Protein AF-A0A5E4K9H1-F1 (afdb_monomer_lite)

Foldseek 3Di:
DDPPDPDDADFQAKEFEDEQVPQPDPDPAGQLRCCVPVQKGKAFALPPVNADAFRKYFYQYPPQAGFAIWTAHDQDDCVPHGIGHITGQPPGGGTQVRHCGPVLCCVLVVDVPDADPTMDTDHPSSVVSVVVSSVVVVVVVVVVVVVVVVD

Sequ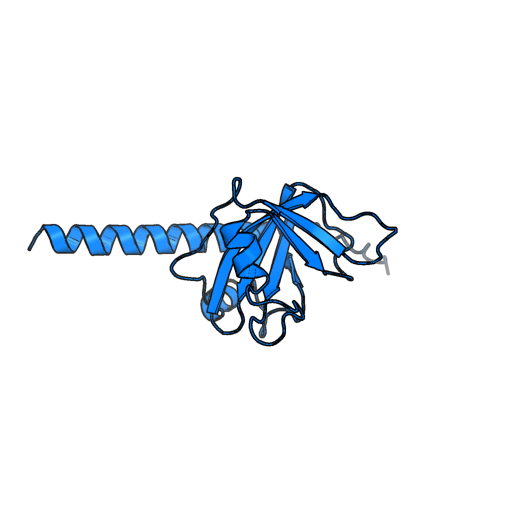ence (151 aa):
MRKIRKQKIVRYGILVSYDPYNDGYEGDHGWLKTLLDDGEAPFDTWDAKDAWEGMPVYIYEKNKGIVAGAQIVRSMSDKEEGIIGAIDKNKYPFEIRPPIRQKQLQNEGILTKNPPRTFQYLTEEDLKKIENLLEAETEEIEEEFSEKENQ

Radius of gyration: 17.32 Å; chains: 1; bounding box: 40×61×47 Å

Structure (mmCIF, N/CA/C/O backbone):
data_AF-A0A5E4K9H1-F1
#
_entry.id   AF-A0A5E4K9H1-F1
#
loop_
_atom_site.group_PDB
_atom_site.id
_atom_site.type_symbol
_atom_site.label_atom_id
_atom_site.label_alt_id
_atom_site.label_comp_id
_atom_site.label_asym_id
_atom_site.label_entity_id
_atom_site.label_seq_id
_atom_site.pdbx_PDB_ins_code
_atom_site.Cartn_x
_atom_site.Cartn_y
_atom_site.Cartn_z
_atom_site.occupancy
_atom_site.B_iso_or_equiv
_atom_site.auth_seq_id
_atom_site.auth_comp_id
_atom_site.auth_asym_id
_atom_site.auth_atom_id
_atom_site.pdbx_PDB_model_num
ATOM 1 N N . MET A 1 1 ? -7.426 -26.207 31.305 1.00 43.31 1 MET A N 1
ATOM 2 C CA . MET A 1 1 ? -7.460 -24.970 30.491 1.00 43.31 1 MET A CA 1
ATOM 3 C C . MET A 1 1 ? -7.608 -25.342 29.019 1.00 43.31 1 MET A C 1
ATOM 5 O O . MET A 1 1 ? -6.754 -26.057 28.507 1.00 43.31 1 MET A O 1
ATOM 9 N N . ARG A 1 2 ? -8.695 -24.934 28.346 1.00 41.00 2 ARG A N 1
ATOM 10 C CA . ARG A 1 2 ? -8.841 -25.115 26.889 1.00 41.00 2 ARG A CA 1
ATOM 11 C C . ARG A 1 2 ? -7.875 -24.156 26.188 1.00 41.00 2 ARG A C 1
ATOM 13 O O . ARG A 1 2 ? -7.931 -22.958 26.441 1.00 41.00 2 ARG A O 1
ATOM 20 N N . LYS A 1 3 ? -6.990 -24.674 25.329 1.00 48.03 3 LYS A N 1
ATOM 21 C CA . LYS A 1 3 ? -6.152 -23.846 24.449 1.00 48.03 3 LYS A CA 1
ATOM 22 C C . LYS A 1 3 ? -7.091 -23.067 23.528 1.00 48.03 3 LYS A C 1
ATOM 24 O O . LYS A 1 3 ? -7.792 -23.683 22.726 1.00 48.03 3 LYS A O 1
ATOM 29 N N . ILE A 1 4 ? -7.134 -21.745 23.671 1.00 52.31 4 ILE A N 1
ATOM 30 C CA . ILE A 1 4 ? -7.803 -20.865 22.711 1.00 52.31 4 ILE A CA 1
ATOM 31 C C . ILE A 1 4 ? -7.136 -21.150 21.362 1.00 52.31 4 ILE A C 1
ATOM 33 O O . ILE A 1 4 ? -5.932 -20.938 21.204 1.00 52.31 4 ILE A O 1
ATOM 37 N N . ARG A 1 5 ? -7.881 -21.741 20.419 1.00 54.78 5 ARG A N 1
ATOM 38 C CA . ARG A 1 5 ? -7.406 -21.904 19.041 1.00 54.78 5 ARG A CA 1
ATOM 39 C C . ARG A 1 5 ? -7.148 -20.493 18.522 1.00 54.78 5 ARG A C 1
ATOM 41 O O . ARG A 1 5 ? -8.078 -19.694 18.494 1.00 54.78 5 ARG A O 1
ATOM 48 N N . LYS A 1 6 ? -5.892 -20.182 18.179 1.00 54.34 6 LYS A N 1
ATOM 49 C CA . LYS A 1 6 ? -5.522 -18.916 17.535 1.00 54.34 6 LYS A CA 1
ATOM 50 C C . LYS A 1 6 ? -6.436 -18.744 16.319 1.00 54.34 6 LYS A C 1
ATOM 52 O O . LYS A 1 6 ? -6.367 -19.562 15.403 1.00 54.34 6 LYS A O 1
ATOM 57 N N . GLN A 1 7 ? -7.330 -17.756 16.347 1.00 54.53 7 GLN A N 1
ATOM 58 C CA . GLN A 1 7 ? -8.084 -17.376 15.156 1.00 54.53 7 GLN A CA 1
ATOM 59 C C . GLN A 1 7 ? -7.064 -16.974 14.089 1.00 54.53 7 GLN A C 1
ATOM 61 O O . GLN A 1 7 ? -6.142 -16.204 14.365 1.00 54.53 7 GLN A O 1
ATOM 66 N N . LYS A 1 8 ? -7.175 -17.572 12.900 1.00 59.06 8 LYS A N 1
ATOM 67 C CA . LYS A 1 8 ? -6.344 -17.208 11.753 1.00 59.06 8 LYS A CA 1
ATOM 68 C C . LYS A 1 8 ? -6.733 -15.778 11.381 1.00 59.06 8 LYS A C 1
ATOM 70 O O . LYS A 1 8 ? -7.884 -15.545 11.029 1.00 59.06 8 LYS A O 1
ATOM 75 N N . ILE A 1 9 ? -5.809 -14.832 11.539 1.00 63.12 9 ILE A N 1
ATOM 76 C CA . ILE A 1 9 ? -6.030 -13.442 11.133 1.00 63.12 9 ILE A CA 1
ATOM 77 C C . ILE A 1 9 ? -6.202 -13.462 9.614 1.00 63.12 9 ILE A C 1
ATOM 79 O O . ILE A 1 9 ? -5.298 -13.899 8.902 1.00 63.12 9 ILE A O 1
ATOM 83 N N . VAL A 1 10 ? -7.373 -13.056 9.134 1.00 73.56 10 VAL A N 1
ATOM 84 C CA . VAL A 1 10 ? -7.651 -12.926 7.701 1.00 73.56 10 VAL A CA 1
ATOM 85 C C . VAL A 1 10 ? -7.038 -11.609 7.226 1.00 73.56 10 VAL A C 1
ATOM 87 O O . VAL A 1 10 ? -7.188 -10.584 7.892 1.00 73.56 10 VAL A O 1
ATOM 90 N N . ARG A 1 11 ? -6.290 -11.650 6.121 1.00 83.00 11 ARG A N 1
ATOM 91 C CA . ARG A 1 11 ? -5.613 -10.488 5.532 1.00 83.00 11 ARG A CA 1
ATOM 92 C C . ARG A 1 11 ? -6.354 -10.090 4.264 1.00 83.00 11 ARG A C 1
ATOM 94 O O . ARG A 1 11 ? -6.592 -10.950 3.419 1.00 83.00 11 ARG A O 1
ATOM 101 N N . TYR A 1 12 ? -6.725 -8.820 4.161 1.00 88.19 12 TYR A N 1
ATOM 102 C CA . TYR A 1 12 ? -7.524 -8.308 3.048 1.00 88.19 12 TYR A CA 1
ATOM 103 C C . TYR A 1 12 ? -6.741 -7.357 2.148 1.00 88.19 12 TYR A C 1
ATOM 105 O O . TYR A 1 12 ? -7.124 -7.191 1.001 1.00 88.19 12 TYR A O 1
ATOM 113 N N . GLY A 1 13 ? -5.645 -6.774 2.631 1.00 89.06 13 GLY A N 1
ATOM 114 C CA . GLY A 1 13 ? -4.762 -5.933 1.828 1.00 89.06 13 GLY A CA 1
ATOM 115 C C . GLY A 1 13 ? -3.366 -5.839 2.425 1.00 89.06 13 GLY A C 1
ATOM 116 O O . GLY A 1 13 ? -3.084 -6.427 3.477 1.00 89.06 13 GLY A O 1
ATOM 117 N N . ILE A 1 14 ? -2.496 -5.081 1.769 1.00 88.62 14 ILE A N 1
ATOM 118 C CA . ILE A 1 14 ? -1.132 -4.806 2.225 1.00 88.62 14 ILE A CA 1
ATOM 119 C C . ILE A 1 14 ? -0.897 -3.299 2.216 1.00 88.62 14 ILE A C 1
ATOM 121 O O . ILE A 1 14 ? -1.237 -2.614 1.260 1.00 88.62 14 ILE A O 1
ATOM 125 N N . LEU A 1 15 ? -0.278 -2.788 3.275 1.00 89.88 15 LEU A N 1
ATOM 126 C CA . LEU A 1 15 ? 0.343 -1.471 3.286 1.00 89.88 15 LEU A CA 1
ATOM 127 C C . LEU A 1 15 ? 1.851 -1.662 3.154 1.00 89.88 15 LEU A C 1
ATOM 129 O O . LEU A 1 15 ? 2.498 -2.207 4.050 1.00 89.88 15 LEU A O 1
ATOM 133 N N . VAL A 1 16 ? 2.389 -1.221 2.029 1.00 86.69 16 VAL A N 1
ATOM 134 C CA . VAL A 1 16 ? 3.805 -1.266 1.682 1.00 86.69 16 VAL A CA 1
ATOM 135 C C . VAL A 1 16 ? 4.470 0.033 2.103 1.00 86.69 16 VAL A C 1
ATOM 137 O O . VAL A 1 16 ? 3.966 1.102 1.786 1.00 86.69 16 VAL A O 1
ATOM 140 N N . SER A 1 17 ? 5.618 -0.046 2.771 1.00 85.81 17 SER A N 1
ATOM 141 C CA . SER A 1 17 ? 6.461 1.119 3.026 1.00 85.81 17 SER A CA 1
ATOM 142 C C . SER A 1 17 ? 7.538 1.244 1.961 1.00 85.81 17 SER A C 1
ATOM 144 O O . SER A 1 17 ? 8.333 0.331 1.755 1.00 85.81 17 SER A O 1
ATOM 146 N N . TYR A 1 18 ? 7.604 2.419 1.355 1.00 80.25 18 TYR A N 1
ATOM 147 C CA . TYR A 1 18 ? 8.586 2.813 0.360 1.00 80.25 18 TYR A CA 1
ATOM 148 C C . TYR A 1 18 ? 9.428 3.982 0.894 1.00 80.25 18 TYR A C 1
ATOM 150 O O . TYR A 1 18 ? 8.901 4.967 1.425 1.00 80.25 18 TYR A O 1
ATOM 158 N N . ASP A 1 19 ? 10.752 3.864 0.778 1.00 80.25 19 ASP A N 1
ATOM 159 C CA . ASP A 1 19 ? 11.708 4.934 1.075 1.00 80.25 19 ASP A CA 1
ATOM 160 C C . ASP A 1 19 ? 12.451 5.301 -0.220 1.00 80.25 19 ASP A C 1
ATOM 162 O O . ASP A 1 19 ? 13.331 4.542 -0.629 1.00 80.25 19 ASP A O 1
ATOM 166 N N . PRO A 1 20 ? 12.148 6.449 -0.854 1.00 73.75 20 PRO A N 1
ATOM 167 C CA . PRO A 1 20 ? 12.747 6.831 -2.134 1.00 73.75 20 PRO A CA 1
ATOM 168 C C . PRO A 1 20 ? 14.266 7.036 -2.073 1.00 73.75 20 PRO A C 1
ATOM 170 O O . PRO A 1 20 ? 14.906 7.136 -3.112 1.00 73.75 20 PRO A O 1
ATOM 173 N N . TYR A 1 21 ? 14.856 7.124 -0.877 1.00 70.12 21 TYR A N 1
ATOM 174 C CA . TYR A 1 21 ? 16.298 7.310 -0.703 1.00 70.12 21 TYR A CA 1
ATOM 175 C C . TYR A 1 21 ? 17.065 6.000 -0.483 1.00 70.12 21 TYR A C 1
ATOM 177 O O . TYR A 1 21 ? 18.292 6.024 -0.450 1.00 70.12 21 TYR A O 1
ATOM 185 N N . ASN A 1 22 ? 16.367 4.878 -0.276 1.00 66.50 22 ASN A N 1
ATOM 186 C CA . ASN A 1 22 ? 16.964 3.589 0.092 1.00 66.50 22 ASN A CA 1
ATOM 187 C C . ASN A 1 22 ? 16.308 2.403 -0.643 1.00 66.50 22 ASN A C 1
ATOM 189 O O . ASN A 1 22 ? 16.368 1.282 -0.141 1.00 66.50 22 ASN A O 1
ATOM 193 N N . ASP A 1 23 ? 15.648 2.628 -1.782 1.00 59.66 23 ASP A N 1
ATOM 194 C CA . ASP A 1 23 ? 14.813 1.609 -2.439 1.00 59.66 23 ASP A CA 1
ATOM 195 C C . ASP A 1 23 ? 15.602 0.491 -3.144 1.00 59.66 23 ASP A C 1
ATOM 197 O O . ASP A 1 23 ? 15.011 -0.500 -3.563 1.00 59.66 23 ASP A O 1
ATOM 201 N N . GLY A 1 24 ? 16.930 0.613 -3.235 1.00 51.97 24 GLY A N 1
ATOM 202 C CA . GLY A 1 24 ? 17.797 -0.415 -3.811 1.00 51.97 24 GLY A CA 1
ATOM 203 C C . GLY A 1 24 ? 17.619 -0.616 -5.320 1.00 51.97 24 GLY A C 1
ATOM 204 O O . GLY A 1 24 ? 18.230 -1.532 -5.866 1.00 51.97 24 GLY A O 1
ATOM 205 N N . TYR A 1 25 ? 16.828 0.223 -5.999 1.00 52.47 25 TYR A N 1
ATOM 206 C CA . TYR A 1 25 ? 16.714 0.209 -7.452 1.00 52.47 25 TYR A CA 1
ATOM 207 C C . TYR A 1 25 ? 17.869 1.013 -8.056 1.00 52.47 25 TYR A C 1
ATOM 209 O O . TYR A 1 25 ? 17.910 2.240 -7.994 1.00 52.47 25 TYR A O 1
ATOM 217 N N . GLU A 1 26 ? 18.842 0.317 -8.645 1.00 40.09 26 GLU A N 1
ATOM 218 C CA . GLU A 1 26 ? 19.891 0.954 -9.444 1.00 40.09 26 GLU A CA 1
ATOM 219 C C . GLU A 1 26 ? 19.294 1.464 -10.770 1.00 40.09 26 GLU A C 1
ATOM 221 O O . GLU A 1 26 ? 19.100 0.704 -11.717 1.00 40.09 26 GLU A O 1
ATOM 226 N N . GLY A 1 27 ? 18.978 2.761 -10.841 1.00 49.03 27 GLY A N 1
ATOM 227 C CA . GLY A 1 27 ? 18.510 3.430 -12.059 1.00 49.03 27 GLY A CA 1
ATOM 228 C C . GLY A 1 27 ? 17.923 4.822 -11.799 1.00 49.03 27 GLY A C 1
ATOM 229 O O . GLY A 1 27 ? 17.523 5.140 -10.685 1.00 49.03 27 GLY A O 1
ATOM 230 N N . ASP A 1 28 ? 17.838 5.661 -12.837 1.00 45.75 28 ASP A N 1
ATOM 231 C CA . ASP A 1 28 ? 17.370 7.062 -12.755 1.00 45.75 28 ASP A CA 1
ATOM 232 C C . ASP A 1 28 ? 15.868 7.219 -12.410 1.00 45.75 28 ASP A C 1
ATOM 234 O O . ASP A 1 28 ? 15.338 8.337 -12.339 1.00 45.75 28 ASP A O 1
ATOM 238 N N . HIS A 1 29 ? 15.138 6.115 -12.233 1.00 53.19 29 HIS A N 1
ATOM 239 C CA . HIS A 1 29 ? 13.694 6.079 -12.013 1.00 53.19 29 HIS A CA 1
ATOM 240 C C . HIS A 1 29 ? 13.393 5.137 -10.836 1.00 53.19 29 HIS A C 1
ATOM 242 O O . HIS A 1 29 ? 13.420 3.922 -10.993 1.00 53.19 29 HIS A O 1
ATOM 248 N N . GLY A 1 30 ? 13.164 5.700 -9.642 1.00 71.19 30 GLY A N 1
ATOM 249 C CA . GLY A 1 30 ? 12.845 4.922 -8.435 1.00 71.19 30 GLY A CA 1
ATOM 250 C C . GLY A 1 30 ? 11.572 4.081 -8.585 1.00 71.19 30 GLY A C 1
ATOM 251 O O . GLY A 1 30 ? 10.720 4.375 -9.427 1.00 71.19 30 GLY A O 1
ATOM 252 N N . TRP A 1 31 ? 11.415 3.055 -7.747 1.00 77.50 31 TRP A N 1
ATOM 253 C CA . TRP A 1 31 ? 10.371 2.025 -7.885 1.00 77.50 31 TRP A CA 1
ATOM 254 C C . TRP A 1 31 ? 8.945 2.575 -8.041 1.00 77.50 31 TRP A C 1
ATOM 256 O O . TRP A 1 31 ? 8.205 2.166 -8.939 1.00 77.50 31 TRP A O 1
ATOM 266 N N . LEU A 1 32 ? 8.566 3.540 -7.193 1.00 79.62 32 LEU A N 1
ATOM 267 C CA . LEU A 1 32 ? 7.242 4.163 -7.249 1.00 79.62 32 LEU A CA 1
ATOM 268 C C . LEU A 1 32 ? 7.021 4.866 -8.591 1.00 79.62 32 LEU A C 1
ATOM 270 O O . LEU A 1 32 ? 5.921 4.819 -9.120 1.00 79.62 32 LEU A O 1
ATOM 274 N N . LYS A 1 33 ? 8.052 5.489 -9.168 1.00 78.00 33 LYS A N 1
ATOM 275 C CA . LYS A 1 33 ? 7.934 6.155 -10.465 1.00 78.00 33 LYS A CA 1
ATOM 276 C C . LYS A 1 33 ? 7.698 5.144 -11.586 1.00 78.00 33 LYS A C 1
ATOM 278 O O . LYS A 1 33 ? 6.824 5.372 -12.406 1.00 78.00 33 LYS A O 1
ATOM 283 N N . THR A 1 34 ? 8.409 4.019 -11.586 1.00 78.19 34 THR A N 1
ATOM 284 C CA . THR A 1 34 ? 8.180 2.925 -12.545 1.00 78.19 34 THR A CA 1
ATOM 285 C C . THR A 1 34 ? 6.756 2.391 -12.444 1.00 78.19 34 THR A C 1
ATOM 287 O O . THR A 1 34 ? 6.076 2.242 -13.454 1.00 78.19 34 THR A O 1
ATOM 290 N N . LEU A 1 35 ? 6.255 2.191 -11.221 1.00 79.88 35 LEU A N 1
ATOM 291 C CA . LEU A 1 35 ? 4.854 1.838 -11.016 1.00 79.88 35 LEU A CA 1
ATOM 292 C C . LEU A 1 35 ? 3.922 2.924 -11.571 1.00 79.88 35 LEU A C 1
ATOM 294 O O . LEU A 1 35 ? 2.952 2.594 -12.251 1.00 79.88 35 LEU A O 1
ATOM 298 N N . LEU A 1 36 ? 4.243 4.199 -11.305 1.00 78.25 36 LEU A N 1
ATOM 299 C CA . LEU A 1 36 ? 3.485 5.365 -11.752 1.00 78.25 36 LEU A CA 1
ATOM 300 C C . LEU A 1 36 ? 3.405 5.479 -13.292 1.00 78.25 36 LEU A C 1
ATOM 302 O O . LEU A 1 36 ? 2.334 5.698 -13.869 1.00 78.25 36 LEU A O 1
ATOM 306 N N . ASP A 1 37 ? 4.525 5.257 -13.969 1.00 78.62 37 ASP A N 1
ATOM 307 C CA . ASP A 1 37 ? 4.688 5.440 -15.410 1.00 78.62 37 ASP A CA 1
ATOM 308 C C . ASP A 1 37 ? 4.229 4.198 -16.188 1.00 78.62 37 ASP A C 1
ATOM 310 O O . ASP A 1 37 ? 3.289 4.279 -16.989 1.00 78.62 37 ASP A O 1
ATOM 314 N N . ASP A 1 38 ? 4.797 3.031 -15.885 1.00 75.38 38 ASP A N 1
ATOM 315 C CA . ASP A 1 38 ? 4.606 1.797 -16.660 1.00 75.38 38 ASP A CA 1
ATOM 316 C C . ASP A 1 38 ? 3.356 1.024 -16.237 1.00 75.38 38 ASP A C 1
ATOM 318 O O . ASP A 1 38 ? 2.830 0.202 -16.987 1.00 75.38 38 ASP A O 1
ATOM 322 N N . GLY A 1 39 ? 2.843 1.308 -15.039 1.00 73.06 39 GLY A N 1
ATOM 323 C CA . GLY A 1 39 ? 1.661 0.656 -14.500 1.00 73.06 39 GLY A CA 1
ATOM 324 C C . GLY A 1 39 ? 1.896 -0.741 -13.962 1.00 73.06 39 GLY A C 1
ATOM 325 O O . GLY A 1 39 ? 0.963 -1.267 -13.382 1.00 73.06 39 GLY A O 1
ATOM 326 N N . GLU A 1 40 ? 3.100 -1.299 -14.099 1.00 75.62 40 GLU A N 1
ATOM 327 C CA . GLU A 1 40 ? 3.534 -2.536 -13.460 1.00 75.62 40 GLU A CA 1
ATOM 328 C C . GLU A 1 40 ? 4.966 -2.406 -12.940 1.00 75.62 40 GLU A C 1
ATOM 330 O O . GLU A 1 40 ? 5.885 -2.125 -13.704 1.00 75.62 40 GLU A O 1
ATOM 335 N N . ALA A 1 41 ? 5.177 -2.670 -11.649 1.00 77.69 41 ALA A N 1
ATOM 336 C CA . ALA A 1 41 ? 6.513 -2.742 -11.059 1.00 77.69 41 ALA A CA 1
ATOM 337 C C . ALA A 1 41 ? 6.646 -3.965 -10.135 1.00 77.69 41 ALA A C 1
ATOM 339 O O . ALA A 1 41 ? 5.704 -4.245 -9.388 1.00 77.69 41 ALA A O 1
ATOM 340 N N . PRO A 1 42 ? 7.784 -4.689 -10.165 1.00 75.00 42 PRO A N 1
ATOM 341 C CA . PRO A 1 42 ? 8.036 -5.797 -9.248 1.00 75.00 42 PRO A CA 1
ATOM 342 C C . PRO A 1 42 ? 8.263 -5.282 -7.822 1.00 75.00 42 PRO A C 1
ATOM 344 O O . PRO A 1 42 ? 8.918 -4.257 -7.647 1.00 75.00 42 PRO A O 1
ATOM 347 N N . PHE A 1 43 ? 7.766 -5.967 -6.790 1.00 73.12 43 PHE A N 1
ATOM 348 C CA . PHE A 1 43 ? 8.002 -5.559 -5.401 1.00 73.12 43 PHE A CA 1
ATOM 349 C C . PHE A 1 43 ? 8.500 -6.706 -4.515 1.00 73.12 43 PHE A C 1
ATOM 351 O O . PHE A 1 43 ? 7.947 -7.801 -4.503 1.00 73.12 43 PHE A O 1
ATOM 358 N N . ASP A 1 44 ? 9.568 -6.469 -3.753 1.00 70.00 44 ASP A N 1
ATOM 359 C CA . ASP A 1 44 ? 10.087 -7.464 -2.813 1.00 70.00 44 ASP A CA 1
ATOM 360 C C . ASP A 1 44 ? 9.420 -7.306 -1.442 1.00 70.00 44 ASP A C 1
ATOM 362 O O . ASP A 1 44 ? 9.522 -6.274 -0.775 1.00 70.00 44 ASP A O 1
ATOM 366 N N . THR A 1 45 ? 8.753 -8.368 -1.002 1.00 62.06 45 THR A N 1
ATOM 367 C CA . THR A 1 45 ? 8.211 -8.485 0.350 1.00 62.06 45 THR A CA 1
ATOM 368 C C . THR A 1 45 ? 8.431 -9.896 0.835 1.00 62.06 45 THR A C 1
ATOM 370 O O . THR A 1 45 ? 7.473 -10.646 1.036 1.00 62.06 45 THR A O 1
ATOM 373 N N . TRP A 1 46 ? 9.696 -10.240 1.046 1.00 60.97 46 TRP A N 1
ATOM 374 C CA . TRP A 1 46 ? 10.131 -11.564 1.484 1.00 60.97 46 TRP A CA 1
ATOM 375 C C . TRP A 1 46 ? 9.235 -12.247 2.538 1.00 60.97 46 TRP A C 1
ATOM 377 O O . TRP A 1 46 ? 9.031 -13.463 2.519 1.00 60.97 46 TRP A O 1
ATOM 387 N N . ASP A 1 47 ? 8.631 -11.468 3.439 1.00 66.75 47 ASP A N 1
ATOM 388 C CA . ASP A 1 47 ? 7.805 -11.977 4.535 1.00 66.75 47 ASP A CA 1
ATOM 389 C C . ASP A 1 47 ? 6.284 -12.060 4.251 1.00 66.75 47 ASP A C 1
ATOM 391 O O . ASP A 1 47 ? 5.525 -12.546 5.099 1.00 66.75 47 ASP A O 1
ATOM 395 N N . ALA A 1 48 ? 5.791 -11.622 3.087 1.00 72.44 48 ALA A N 1
ATOM 396 C CA . ALA A 1 48 ? 4.360 -11.478 2.781 1.00 72.44 48 ALA A CA 1
ATOM 397 C C . ALA A 1 48 ? 3.708 -12.747 2.178 1.00 72.44 48 ALA A C 1
ATOM 399 O O . ALA A 1 48 ? 3.051 -12.727 1.142 1.00 72.44 48 ALA A O 1
ATOM 400 N N . LYS A 1 49 ? 3.837 -13.877 2.880 1.00 72.62 49 LYS A N 1
ATOM 401 C CA . LYS A 1 49 ? 3.410 -15.221 2.423 1.00 72.62 49 LYS A CA 1
ATOM 402 C C . LYS A 1 49 ? 1.906 -15.439 2.178 1.00 72.62 49 LYS A C 1
ATOM 404 O O . LYS A 1 49 ? 1.538 -16.459 1.611 1.00 72.62 49 LYS A O 1
ATOM 409 N N . ASP A 1 50 ? 1.044 -14.543 2.650 1.00 77.06 50 ASP A N 1
ATOM 410 C CA . ASP A 1 50 ? -0.421 -14.642 2.544 1.00 77.06 50 ASP A CA 1
ATOM 411 C C . ASP A 1 50 ? -0.986 -13.747 1.423 1.00 77.06 50 ASP A C 1
ATOM 413 O O . ASP A 1 50 ? -2.202 -13.572 1.319 1.00 77.06 50 ASP A O 1
ATOM 417 N N . ALA A 1 51 ? -0.122 -13.145 0.606 1.00 79.06 51 ALA A N 1
ATOM 418 C CA . ALA A 1 51 ? -0.530 -12.304 -0.505 1.00 79.06 51 ALA A CA 1
ATOM 419 C C . ALA A 1 51 ? -1.029 -13.107 -1.713 1.00 79.06 51 ALA A C 1
ATOM 421 O O . ALA A 1 51 ? -0.552 -14.208 -1.982 1.00 79.06 51 ALA A O 1
ATOM 422 N N . TRP A 1 52 ? -1.985 -12.547 -2.455 1.00 80.50 52 TRP A N 1
ATOM 423 C CA . TRP A 1 52 ? -2.634 -13.214 -3.586 1.00 80.50 52 TRP A CA 1
ATOM 424 C C . TRP A 1 52 ? -3.009 -12.212 -4.688 1.00 80.50 52 TRP A C 1
ATOM 426 O O . TRP A 1 52 ? -3.103 -11.010 -4.447 1.00 80.50 52 TRP A O 1
ATOM 436 N N . GLU A 1 53 ? -3.196 -12.708 -5.912 1.00 82.88 53 GLU A N 1
ATOM 437 C CA . GLU A 1 53 ? -3.540 -11.896 -7.088 1.00 82.88 53 GLU A CA 1
ATOM 438 C C . GLU A 1 53 ? -4.906 -11.212 -6.943 1.00 82.88 53 GLU A C 1
ATOM 440 O O . GLU A 1 53 ? -5.931 -11.873 -6.830 1.00 82.88 53 GLU A O 1
ATOM 445 N N . GLY A 1 54 ? -4.932 -9.885 -7.007 1.00 80.44 54 GLY A N 1
ATOM 446 C CA . GLY A 1 54 ? -6.107 -9.049 -6.775 1.00 80.44 54 GLY A CA 1
ATOM 447 C C . GLY A 1 54 ? -6.165 -8.466 -5.365 1.00 80.44 54 GLY A C 1
ATOM 448 O O . GLY A 1 54 ? -7.055 -7.670 -5.083 1.00 80.44 54 GLY A O 1
ATOM 449 N N . MET A 1 55 ? -5.220 -8.812 -4.483 1.00 86.31 55 MET A N 1
ATOM 450 C CA . MET A 1 55 ? -5.130 -8.188 -3.167 1.00 86.31 55 MET A CA 1
ATOM 451 C C . MET A 1 55 ? -4.784 -6.688 -3.309 1.00 86.31 55 MET A C 1
ATOM 453 O O . MET A 1 55 ? -3.780 -6.367 -3.957 1.00 86.31 55 MET A O 1
ATOM 457 N N . PRO A 1 56 ? -5.560 -5.783 -2.679 1.00 88.25 56 PRO A N 1
ATOM 458 C CA . PRO A 1 56 ? -5.257 -4.359 -2.605 1.00 88.25 56 PRO A CA 1
ATOM 459 C C . PRO A 1 56 ? -3.916 -4.071 -1.929 1.00 88.25 56 PRO A C 1
ATOM 461 O O . PRO A 1 56 ? -3.576 -4.654 -0.893 1.00 88.25 56 PRO A O 1
ATOM 464 N N . VAL A 1 57 ? -3.186 -3.116 -2.494 1.00 87.62 57 VAL A N 1
ATOM 465 C CA . VAL A 1 57 ? -1.899 -2.630 -2.004 1.00 87.62 57 VAL A CA 1
ATOM 466 C C . VAL A 1 57 ? -1.958 -1.114 -1.862 1.00 87.62 57 VAL A C 1
ATOM 468 O O . VAL A 1 57 ? -2.250 -0.406 -2.817 1.00 87.62 57 VAL A O 1
ATOM 471 N N . TYR A 1 58 ? -1.631 -0.611 -0.680 1.00 89.50 58 TYR A N 1
ATOM 472 C CA . TYR A 1 58 ? -1.464 0.814 -0.418 1.00 89.50 58 TYR A CA 1
ATOM 473 C C . TYR A 1 58 ? 0.011 1.123 -0.223 1.00 89.50 58 TYR A C 1
ATOM 475 O O . TYR A 1 58 ? 0.703 0.414 0.508 1.00 89.50 58 TYR A O 1
ATOM 483 N N . ILE A 1 59 ? 0.497 2.185 -0.856 1.00 88.94 59 ILE A N 1
ATOM 484 C CA . ILE A 1 59 ? 1.914 2.544 -0.837 1.00 88.94 59 ILE A CA 1
ATOM 485 C C . ILE A 1 59 ? 2.109 3.742 0.074 1.00 88.94 59 ILE A C 1
ATOM 487 O O . ILE A 1 59 ? 1.682 4.856 -0.225 1.00 88.94 59 ILE A O 1
ATOM 491 N N . TYR A 1 60 ? 2.776 3.493 1.191 1.00 90.00 60 TYR A N 1
ATOM 492 C CA . TYR A 1 60 ? 3.220 4.483 2.148 1.00 90.00 60 TYR A CA 1
ATOM 493 C C . TYR A 1 60 ? 4.609 4.996 1.765 1.00 90.00 60 TYR A C 1
ATOM 495 O O . TYR A 1 60 ? 5.595 4.274 1.895 1.00 90.00 60 TYR A O 1
ATOM 503 N N . GLU A 1 61 ? 4.720 6.255 1.350 1.00 88.25 61 GLU A N 1
ATOM 504 C CA . GLU A 1 61 ? 6.016 6.913 1.185 1.00 88.25 61 GLU A CA 1
ATOM 505 C C . GLU A 1 61 ? 6.473 7.515 2.521 1.00 88.25 61 GLU A C 1
ATOM 507 O O . GLU A 1 61 ? 5.750 8.269 3.189 1.00 88.25 61 GLU A O 1
ATOM 512 N N . LYS A 1 62 ? 7.709 7.199 2.915 1.00 84.38 62 LYS A N 1
ATOM 513 C CA . LYS A 1 62 ? 8.322 7.702 4.146 1.00 84.38 62 LYS A CA 1
ATOM 514 C C . LYS A 1 62 ? 8.268 9.234 4.214 1.00 84.38 62 LYS A C 1
ATOM 516 O O . LYS A 1 62 ? 8.662 9.928 3.287 1.00 84.38 62 LYS A O 1
ATOM 521 N N . ASN A 1 63 ? 7.815 9.758 5.355 1.00 83.31 63 ASN A N 1
ATOM 522 C CA . ASN A 1 63 ? 7.577 11.186 5.629 1.00 83.31 63 ASN A CA 1
ATOM 523 C C . ASN A 1 63 ? 6.414 11.847 4.865 1.00 83.31 63 ASN A C 1
ATOM 525 O O . ASN A 1 63 ? 6.150 13.021 5.122 1.00 83.31 63 ASN A O 1
ATOM 529 N N . LYS A 1 64 ? 5.693 11.132 3.990 1.00 87.31 64 LYS A N 1
ATOM 530 C CA . LYS A 1 64 ? 4.485 11.659 3.336 1.00 87.31 64 LYS A CA 1
ATOM 531 C C . LYS A 1 64 ? 3.212 11.011 3.866 1.00 87.31 64 LYS A C 1
ATOM 533 O O . LYS A 1 64 ? 2.340 11.720 4.361 1.00 87.31 64 LYS A O 1
ATOM 538 N N . GLY A 1 65 ? 3.118 9.684 3.820 1.00 90.62 65 GLY A N 1
ATOM 539 C CA . GLY A 1 65 ? 1.855 8.979 4.045 1.00 90.62 65 GLY A CA 1
ATOM 540 C C . GLY A 1 65 ? 1.523 8.017 2.910 1.00 90.62 65 GLY A C 1
ATOM 541 O O . GLY A 1 65 ? 2.408 7.672 2.130 1.00 90.62 65 GLY A O 1
ATOM 542 N N . ILE A 1 66 ? 0.262 7.596 2.801 1.00 90.62 66 ILE A N 1
ATOM 543 C CA . ILE A 1 66 ? -0.200 6.808 1.651 1.00 90.62 66 ILE A CA 1
ATOM 544 C C . ILE A 1 66 ? -0.320 7.728 0.438 1.00 90.62 66 ILE A C 1
ATOM 546 O O . ILE A 1 66 ? -1.070 8.699 0.478 1.00 90.62 66 ILE A O 1
ATOM 550 N N . VAL A 1 67 ? 0.426 7.417 -0.619 1.00 88.94 67 VAL A N 1
ATOM 551 C CA . VAL A 1 67 ? 0.529 8.227 -1.846 1.00 88.94 67 VAL A CA 1
ATOM 552 C C . VAL A 1 67 ? -0.072 7.546 -3.070 1.00 88.94 67 VAL A C 1
ATOM 554 O O . VAL A 1 67 ? -0.310 8.209 -4.073 1.00 88.94 67 VAL A O 1
ATOM 557 N N . ALA A 1 68 ? -0.313 6.238 -3.009 1.00 87.44 68 ALA A N 1
ATOM 558 C CA . ALA A 1 68 ? -0.857 5.473 -4.122 1.00 87.44 68 ALA A CA 1
ATOM 559 C C . ALA A 1 68 ? -1.621 4.242 -3.626 1.00 87.44 68 ALA A C 1
ATOM 561 O O . ALA A 1 68 ? -1.256 3.637 -2.610 1.00 87.44 68 ALA A O 1
ATOM 562 N N . GLY A 1 69 ? -2.672 3.884 -4.359 1.00 87.25 69 GLY A N 1
ATOM 563 C CA . GLY A 1 69 ? -3.381 2.617 -4.251 1.00 87.25 69 GLY A CA 1
ATOM 564 C C . GLY A 1 69 ? -3.132 1.777 -5.500 1.00 87.25 69 GLY A C 1
ATOM 565 O O . GLY A 1 69 ? -2.983 2.300 -6.603 1.00 87.25 69 GLY A O 1
ATOM 566 N N . ALA A 1 70 ? -3.052 0.465 -5.325 1.00 86.19 70 ALA A N 1
ATOM 567 C CA . ALA A 1 70 ? -2.788 -0.471 -6.402 1.00 86.19 70 ALA A CA 1
ATOM 568 C C . ALA A 1 70 ? -3.229 -1.895 -6.022 1.00 86.19 70 ALA A C 1
ATOM 570 O O . ALA A 1 70 ? -3.875 -2.103 -4.995 1.00 86.19 70 ALA A O 1
ATOM 571 N N . GLN A 1 71 ? -2.888 -2.894 -6.836 1.00 85.75 71 GLN A N 1
ATOM 572 C CA . GLN A 1 71 ? -3.214 -4.296 -6.556 1.00 85.75 71 GLN A CA 1
ATOM 573 C C . GLN A 1 71 ? -2.182 -5.267 -7.128 1.00 85.75 71 GLN A C 1
ATOM 575 O O . GLN A 1 71 ? -1.588 -5.005 -8.171 1.00 85.75 71 GLN A O 1
ATOM 580 N N . ILE A 1 72 ? -2.018 -6.425 -6.489 1.00 81.69 72 ILE A N 1
ATOM 581 C CA . ILE A 1 72 ? -1.160 -7.507 -6.998 1.00 81.69 72 ILE A CA 1
ATOM 582 C C . ILE A 1 72 ? -1.777 -8.080 -8.281 1.00 81.69 72 ILE A C 1
ATOM 584 O O . ILE A 1 72 ? -2.925 -8.510 -8.251 1.00 81.69 72 ILE A O 1
ATOM 588 N N . VAL A 1 73 ? -1.036 -8.154 -9.390 1.00 75.69 73 VAL A N 1
ATOM 589 C CA . VAL A 1 73 ? -1.515 -8.791 -10.643 1.00 75.69 73 VAL A CA 1
ATOM 590 C C . VAL A 1 73 ? -0.858 -10.115 -10.986 1.00 75.69 73 VAL A C 1
ATOM 592 O O . VAL A 1 73 ? -1.339 -10.844 -11.843 1.00 75.69 73 VAL A O 1
ATOM 595 N N . ARG A 1 74 ? 0.227 -10.461 -10.307 1.00 73.56 74 ARG A N 1
ATOM 596 C CA . ARG A 1 74 ? 0.829 -11.795 -10.363 1.00 73.56 74 ARG A CA 1
ATOM 597 C C . ARG A 1 74 ? 1.667 -11.976 -9.122 1.00 73.56 74 ARG A C 1
ATOM 599 O O . ARG A 1 74 ? 2.448 -11.090 -8.833 1.00 73.56 74 ARG A O 1
ATOM 606 N N . SER A 1 75 ? 1.561 -13.083 -8.400 1.00 64.06 75 SER A N 1
ATOM 607 C CA . SER A 1 75 ? 2.590 -13.444 -7.415 1.00 64.06 75 SER A CA 1
ATOM 608 C C . SER A 1 75 ? 3.821 -13.963 -8.169 1.00 64.06 75 SER A C 1
ATOM 610 O O . SER A 1 75 ? 3.667 -14.828 -9.034 1.00 64.06 75 SER A O 1
ATOM 612 N N . MET A 1 76 ? 5.028 -13.460 -7.885 1.00 60.25 76 MET A N 1
ATOM 613 C CA . MET A 1 76 ? 6.241 -14.068 -8.457 1.00 60.25 76 MET A CA 1
ATOM 614 C C . MET A 1 76 ? 6.437 -15.454 -7.820 1.00 60.25 76 MET A C 1
ATOM 616 O O . MET A 1 76 ? 6.062 -15.672 -6.671 1.00 60.25 76 M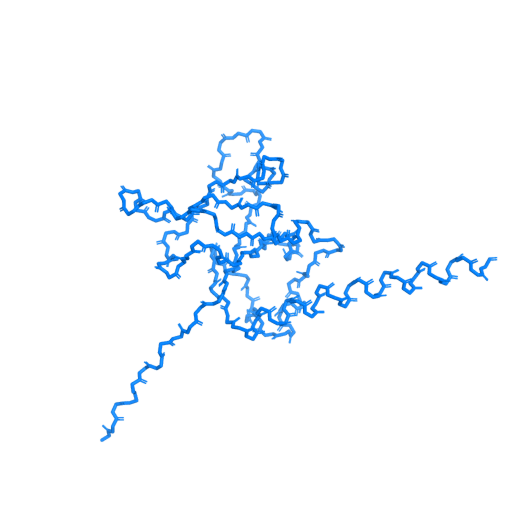ET A O 1
ATOM 620 N N . SER A 1 77 ? 6.893 -16.432 -8.606 1.00 54.22 77 SER A N 1
ATOM 621 C CA . SER A 1 77 ? 6.854 -17.846 -8.203 1.00 54.22 77 SER A CA 1
ATOM 622 C C . SER A 1 77 ? 7.804 -18.164 -7.044 1.00 54.22 77 SER A C 1
ATOM 624 O O . SER A 1 77 ? 8.890 -17.597 -6.980 1.00 54.22 77 SER A O 1
ATOM 626 N N . ASP A 1 78 ? 7.470 -19.188 -6.250 1.00 50.34 78 ASP A N 1
ATOM 627 C CA . ASP A 1 78 ? 8.249 -19.726 -5.114 1.00 50.34 78 ASP A CA 1
ATOM 628 C C . ASP A 1 78 ? 9.735 -20.053 -5.399 1.00 50.34 78 ASP A C 1
ATOM 630 O O . ASP A 1 78 ? 10.489 -20.354 -4.476 1.00 50.34 78 ASP A O 1
ATOM 634 N N . LYS A 1 79 ? 10.168 -20.058 -6.669 1.00 48.44 79 LYS A N 1
ATOM 635 C CA . LYS A 1 79 ? 11.563 -20.308 -7.075 1.00 48.44 79 LYS A CA 1
ATOM 636 C C . LYS A 1 79 ? 12.465 -19.076 -6.968 1.00 48.44 79 LYS A C 1
ATOM 638 O O . LYS A 1 79 ? 13.682 -19.225 -7.004 1.00 48.44 79 LYS A O 1
ATOM 643 N N . GLU A 1 80 ? 11.873 -17.898 -6.829 1.00 49.38 80 GLU A N 1
ATOM 644 C CA . GLU A 1 80 ? 12.539 -16.644 -6.496 1.00 49.38 80 GLU A CA 1
ATOM 645 C C . GLU A 1 80 ? 12.016 -16.270 -5.113 1.00 49.38 80 GLU A C 1
ATOM 647 O O . GLU A 1 80 ? 11.021 -15.560 -4.981 1.00 49.38 80 GLU A O 1
ATOM 652 N N . GLU A 1 81 ? 12.587 -16.907 -4.086 1.00 40.38 81 GLU A N 1
ATOM 653 C CA . GLU A 1 81 ? 12.133 -16.770 -2.703 1.00 40.38 81 GLU A CA 1
ATOM 654 C C . GLU A 1 81 ? 11.887 -15.280 -2.382 1.00 40.38 81 GLU A C 1
ATOM 656 O O . GLU A 1 81 ? 12.768 -14.445 -2.550 1.00 40.38 81 GLU A O 1
ATOM 661 N N . GLY A 1 82 ? 10.657 -14.937 -1.990 1.00 47.09 82 GLY A N 1
ATOM 662 C CA . GLY A 1 82 ? 10.337 -13.670 -1.332 1.00 47.09 82 GLY A CA 1
ATOM 663 C C . GLY A 1 82 ? 9.728 -12.516 -2.143 1.00 47.09 82 GLY A C 1
ATOM 664 O O . GLY A 1 82 ? 9.305 -11.534 -1.540 1.00 47.09 82 GLY A O 1
ATOM 665 N N . ILE A 1 83 ? 9.582 -12.597 -3.462 1.00 53.25 83 ILE A N 1
ATOM 666 C CA . ILE A 1 83 ? 9.125 -11.430 -4.240 1.00 53.25 83 ILE A CA 1
ATOM 667 C C . ILE A 1 83 ? 7.595 -11.455 -4.436 1.00 53.25 83 ILE A C 1
ATOM 669 O O . ILE A 1 83 ? 7.049 -12.415 -4.981 1.00 53.25 83 ILE A O 1
ATOM 673 N N . ILE A 1 84 ? 6.871 -10.391 -4.058 1.00 57.91 84 ILE A N 1
ATOM 674 C CA . ILE A 1 84 ? 5.496 -10.178 -4.535 1.00 57.91 84 ILE A CA 1
ATOM 675 C C . ILE A 1 84 ? 5.546 -9.292 -5.772 1.00 57.91 84 ILE A C 1
ATOM 677 O O . ILE A 1 84 ? 5.469 -8.077 -5.685 1.00 57.91 84 ILE A O 1
ATOM 681 N N . GLY A 1 85 ? 5.547 -9.948 -6.926 1.00 57.44 85 GLY A N 1
ATOM 682 C CA . GLY A 1 85 ? 4.618 -9.615 -7.997 1.00 57.44 85 GLY A CA 1
ATOM 683 C C . GLY A 1 85 ? 4.708 -8.272 -8.713 1.00 57.44 85 GLY A C 1
ATOM 684 O O . GLY A 1 85 ? 5.265 -7.301 -8.228 1.00 57.44 85 GLY A O 1
ATOM 685 N N . ALA A 1 86 ? 4.106 -8.209 -9.898 1.00 60.72 86 ALA A N 1
ATOM 686 C CA . ALA A 1 86 ? 3.811 -6.923 -10.516 1.00 60.72 86 ALA A CA 1
ATOM 687 C C . ALA A 1 86 ? 2.536 -6.341 -9.895 1.00 60.72 86 ALA A C 1
ATOM 689 O O . ALA A 1 86 ? 1.634 -7.090 -9.500 1.00 60.72 86 ALA A O 1
ATOM 690 N N . ILE A 1 87 ? 2.471 -5.017 -9.820 1.00 72.31 87 ILE A N 1
ATOM 691 C CA . ILE A 1 87 ? 1.353 -4.264 -9.254 1.00 72.31 87 ILE A CA 1
ATOM 692 C C . ILE A 1 87 ? 0.694 -3.427 -10.362 1.00 72.31 87 ILE A C 1
ATOM 694 O O . ILE A 1 87 ? 1.422 -2.683 -10.992 1.00 72.31 87 ILE A O 1
ATOM 698 N N . ASP A 1 88 ? -0.629 -3.495 -10.578 1.00 65.06 88 ASP A N 1
ATOM 699 C CA . ASP A 1 88 ? -1.329 -2.766 -11.670 1.00 65.06 88 ASP A CA 1
ATOM 700 C C . ASP A 1 88 ? -2.011 -1.468 -11.217 1.00 65.06 88 ASP A C 1
ATOM 702 O O . ASP A 1 88 ? -2.793 -1.465 -10.259 1.00 65.06 88 ASP A O 1
ATOM 706 N N . LYS A 1 89 ? -1.759 -0.384 -11.962 1.00 67.44 89 LYS A N 1
ATOM 707 C CA . LYS A 1 89 ? -2.357 0.945 -11.771 1.00 67.44 89 LYS A CA 1
ATOM 708 C C . LYS A 1 89 ? -3.792 1.124 -12.245 1.00 67.44 89 LYS A C 1
ATOM 710 O O . LYS A 1 89 ? -4.486 2.016 -11.775 1.00 67.44 89 LYS A O 1
ATOM 715 N N . ASN A 1 90 ? -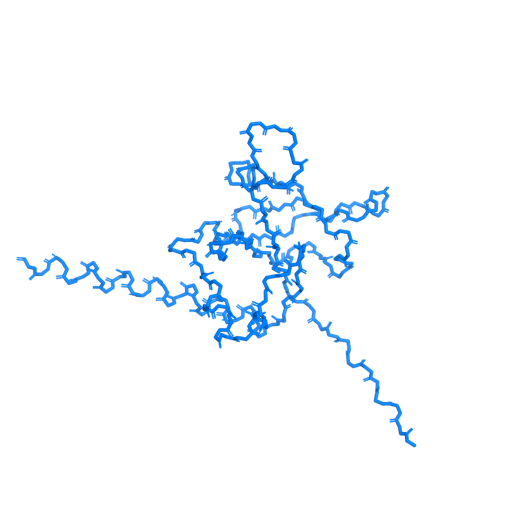4.245 0.323 -13.204 1.00 65.06 90 ASN A N 1
ATOM 716 C CA . ASN A 1 90 ? -5.490 0.582 -13.932 1.00 65.06 90 ASN A CA 1
ATOM 717 C C . ASN A 1 90 ? -6.754 0.142 -13.173 1.00 65.06 90 ASN A C 1
ATOM 719 O O . ASN A 1 90 ? -7.860 0.279 -13.697 1.00 65.06 90 ASN A O 1
ATOM 723 N N . LYS A 1 91 ? -6.608 -0.424 -11.967 1.00 58.47 91 LYS A N 1
ATOM 724 C CA . LYS A 1 91 ? -7.704 -1.058 -11.214 1.00 58.47 91 LYS A CA 1
ATOM 725 C C . LYS A 1 91 ? -7.995 -0.453 -9.834 1.00 58.47 91 LYS A C 1
ATOM 727 O O . LYS A 1 91 ? -9.020 -0.803 -9.263 1.00 58.47 91 LYS A O 1
ATOM 732 N N . TYR A 1 92 ? -7.162 0.452 -9.315 1.00 54.72 92 TYR A N 1
ATOM 733 C CA . TYR A 1 92 ? -7.362 1.153 -8.032 1.00 54.72 92 TYR A CA 1
ATOM 734 C C . TYR A 1 92 ? -6.939 2.634 -8.166 1.00 54.72 92 TYR A C 1
ATOM 736 O O . TYR A 1 92 ? -6.142 2.935 -9.056 1.00 54.72 92 TYR A O 1
ATOM 744 N N . PRO A 1 93 ? -7.458 3.572 -7.342 1.00 57.44 93 PRO A N 1
ATOM 745 C CA . PRO A 1 93 ? -7.073 4.983 -7.387 1.00 57.44 93 PRO A CA 1
ATOM 746 C C . PRO A 1 93 ? -5.562 5.134 -7.218 1.00 57.44 93 PRO A C 1
ATOM 748 O O . PRO A 1 93 ? -4.975 4.783 -6.194 1.00 57.44 93 PRO A O 1
ATOM 751 N N . PHE A 1 94 ? -4.948 5.622 -8.288 1.00 71.38 94 PHE A N 1
ATOM 752 C CA . PHE A 1 94 ? -3.542 5.390 -8.549 1.00 71.38 94 PHE A CA 1
ATOM 753 C C . PHE A 1 94 ? -2.606 6.352 -7.832 1.00 71.38 94 PHE A C 1
ATOM 755 O O . PHE A 1 94 ? -1.569 5.954 -7.314 1.00 71.38 94 PHE A O 1
ATOM 762 N N . GLU A 1 95 ? -2.984 7.619 -7.768 1.00 78.69 95 GLU A N 1
ATOM 763 C CA . GLU A 1 95 ? -2.227 8.627 -7.054 1.00 78.69 95 GLU A CA 1
ATOM 764 C C . GLU A 1 95 ? -3.165 9.328 -6.081 1.00 78.69 95 GLU A C 1
ATOM 766 O O . GLU A 1 95 ? -4.194 9.875 -6.470 1.00 78.69 95 GLU A O 1
ATOM 771 N N . ILE A 1 96 ? -2.818 9.272 -4.802 1.00 81.50 96 ILE A N 1
ATOM 772 C CA . ILE A 1 96 ? -3.612 9.836 -3.719 1.00 81.50 96 ILE A CA 1
ATOM 773 C C . ILE A 1 96 ? -3.075 11.240 -3.454 1.00 81.50 96 ILE A C 1
ATOM 775 O O . ILE A 1 96 ? -1.964 11.421 -2.942 1.00 81.50 96 ILE A O 1
ATOM 779 N N . ARG A 1 97 ? -3.859 12.242 -3.861 1.00 79.50 97 ARG A N 1
ATOM 780 C CA . ARG A 1 97 ? -3.550 13.659 -3.683 1.00 79.50 97 ARG A CA 1
ATOM 781 C C . ARG A 1 97 ? -4.750 14.368 -3.041 1.00 79.50 97 ARG A C 1
ATOM 783 O O . ARG A 1 97 ? -5.776 14.466 -3.704 1.00 79.50 97 ARG A O 1
ATOM 790 N N . PRO A 1 98 ? -4.600 14.906 -1.819 1.00 84.25 98 PRO A N 1
ATOM 791 C CA . PRO A 1 98 ? -3.393 14.876 -0.984 1.00 84.25 98 PRO A CA 1
ATOM 792 C C . PRO A 1 98 ? -3.122 13.481 -0.372 1.00 84.25 98 PRO A C 1
ATOM 794 O O . PRO A 1 98 ? -4.045 12.690 -0.222 1.00 84.25 98 PRO A O 1
ATOM 797 N N . PRO A 1 99 ? -1.866 13.156 -0.001 1.00 88.81 99 PRO A N 1
ATOM 798 C CA . PRO A 1 99 ? -1.541 11.883 0.644 1.00 88.81 99 PRO A CA 1
ATOM 799 C C . PRO A 1 99 ? -2.226 11.709 2.003 1.00 88.81 99 PRO A C 1
ATOM 801 O O . PRO A 1 99 ? -2.237 12.649 2.802 1.00 88.81 99 PRO A O 1
ATOM 804 N N . ILE A 1 100 ? -2.639 10.481 2.336 1.00 90.75 100 ILE A N 1
ATOM 805 C CA . ILE A 1 100 ? -3.132 10.157 3.684 1.00 90.75 100 ILE A CA 1
ATOM 806 C C . ILE A 1 100 ? -1.948 10.136 4.648 1.00 90.75 100 ILE A C 1
ATOM 808 O O . ILE A 1 100 ? -1.147 9.195 4.676 1.00 90.75 100 ILE A O 1
ATOM 812 N N . ARG A 1 101 ? -1.827 11.176 5.466 1.00 92.44 101 ARG A N 1
ATOM 813 C CA . ARG A 1 101 ? -0.668 11.411 6.328 1.00 92.44 101 ARG A CA 1
ATOM 814 C C . ARG A 1 101 ? -0.579 10.377 7.442 1.00 92.44 101 ARG A C 1
ATOM 816 O O . ARG A 1 101 ? -1.578 9.882 7.959 1.00 92.44 101 ARG A O 1
ATOM 823 N N . GLN A 1 102 ? 0.641 10.153 7.931 1.00 91.50 102 GLN A N 1
ATOM 824 C CA . GLN A 1 102 ? 0.910 9.246 9.056 1.00 91.50 102 GLN A CA 1
ATOM 825 C C . GLN A 1 102 ? -0.004 9.495 10.267 1.00 91.50 102 GLN A C 1
ATOM 827 O O . GLN A 1 102 ? -0.467 8.547 10.894 1.00 91.50 102 GLN A O 1
ATOM 832 N N . LYS A 1 103 ? -0.279 10.765 10.588 1.00 90.88 103 LYS A N 1
ATOM 833 C CA . LYS A 1 103 ? -1.140 11.134 11.717 1.00 90.88 103 LYS A CA 1
ATOM 834 C C . LYS A 1 103 ? -2.591 10.673 11.521 1.00 90.88 103 LYS A C 1
ATOM 836 O O . LYS A 1 103 ? -3.189 10.210 12.483 1.00 90.88 103 LYS A O 1
ATOM 841 N N . GLN A 1 104 ? -3.135 10.753 10.303 1.00 91.75 104 GLN A N 1
ATOM 842 C CA . GLN A 1 104 ? -4.482 10.252 9.989 1.00 91.75 104 GLN A CA 1
ATOM 843 C C . GLN A 1 104 ? -4.540 8.732 10.197 1.00 91.75 104 GLN A C 1
ATOM 845 O O . GLN A 1 104 ? -5.383 8.240 10.940 1.00 91.75 104 GLN A O 1
ATOM 850 N N . LEU A 1 105 ? -3.551 7.997 9.676 1.00 92.31 105 LEU A N 1
ATOM 851 C CA . LEU A 1 105 ? -3.454 6.541 9.857 1.00 92.31 105 LEU A CA 1
ATOM 852 C C . LEU A 1 105 ? -3.301 6.119 11.327 1.00 92.31 105 LEU A C 1
ATOM 854 O O . LEU A 1 105 ? -3.791 5.066 11.728 1.00 92.31 105 LEU A O 1
ATOM 858 N N . GLN A 1 106 ? -2.594 6.918 12.130 1.00 91.38 106 GLN A N 1
ATOM 859 C CA . GLN A 1 106 ? -2.460 6.690 13.570 1.00 91.38 106 GLN A CA 1
ATOM 860 C C . GLN A 1 106 ? -3.770 6.948 14.315 1.00 91.38 106 GLN A C 1
ATOM 862 O O . GLN A 1 106 ? -4.119 6.170 15.200 1.00 91.38 106 GLN A O 1
ATOM 867 N N . ASN A 1 107 ? -4.490 8.017 13.961 1.00 92.31 107 ASN A N 1
ATOM 868 C CA . ASN A 1 107 ? -5.776 8.349 14.573 1.00 92.31 107 ASN A CA 1
ATOM 869 C C . ASN A 1 107 ? -6.812 7.243 14.322 1.00 92.31 107 ASN A C 1
ATOM 871 O O . ASN A 1 107 ? -7.536 6.875 15.241 1.00 92.31 107 ASN A O 1
ATOM 875 N N . GLU A 1 108 ? -6.810 6.662 13.120 1.00 91.44 108 GLU A N 1
ATOM 876 C CA . GLU A 1 108 ? -7.675 5.531 12.752 1.00 91.44 108 GLU A CA 1
ATOM 877 C C . GLU A 1 108 ? -7.219 4.181 13.342 1.00 91.44 108 GLU A C 1
ATOM 879 O O . GLU A 1 108 ? -7.919 3.165 13.264 1.00 91.44 108 GLU A O 1
ATOM 884 N N . GLY A 1 109 ? -6.030 4.141 13.950 1.00 90.62 109 GLY A N 1
ATOM 885 C CA . GLY A 1 109 ? -5.446 2.930 14.525 1.00 90.62 109 GLY A CA 1
ATOM 886 C C . GLY A 1 109 ? -4.871 1.944 13.502 1.00 90.62 109 GLY A C 1
ATOM 887 O O . GLY A 1 109 ? -4.472 0.851 13.896 1.00 90.62 109 GLY A O 1
ATOM 888 N N . ILE A 1 110 ? -4.775 2.329 12.223 1.00 90.44 110 ILE A N 1
ATOM 889 C CA . ILE A 1 110 ? -4.146 1.533 11.149 1.00 90.44 110 ILE A CA 1
ATOM 890 C C . ILE A 1 110 ? -2.633 1.412 11.392 1.00 90.44 110 ILE A C 1
ATOM 892 O O . ILE A 1 110 ? -2.015 0.377 11.128 1.00 90.44 110 ILE A O 1
ATOM 896 N N . LEU A 1 111 ? -2.018 2.482 11.910 1.00 87.94 111 LEU A N 1
ATOM 897 C CA . LEU A 1 111 ? -0.626 2.497 12.357 1.00 87.94 111 LEU A CA 1
ATOM 898 C C . LEU A 1 111 ? -0.558 2.671 13.872 1.00 87.94 111 LEU A C 1
ATOM 900 O O . LEU A 1 111 ? -1.108 3.611 14.432 1.00 87.94 111 LEU A O 1
ATOM 904 N N . THR A 1 112 ? 0.201 1.811 14.550 1.00 79.31 112 THR A N 1
ATOM 905 C CA . THR A 1 112 ? 0.343 1.901 16.014 1.00 79.31 112 THR A CA 1
ATOM 906 C C . THR A 1 112 ? 1.327 2.985 16.455 1.00 79.31 112 THR A C 1
ATOM 908 O O . THR A 1 112 ? 1.074 3.659 17.451 1.00 79.31 112 THR A O 1
ATOM 911 N N . LYS A 1 113 ? 2.458 3.161 15.750 1.00 75.12 113 LYS A N 1
ATOM 912 C CA . LYS A 1 113 ? 3.444 4.237 15.994 1.00 75.12 113 LYS A CA 1
ATOM 913 C C . LYS A 1 113 ? 4.195 4.615 14.722 1.00 75.12 113 LYS A C 1
ATOM 915 O O . LYS A 1 113 ? 3.965 5.675 14.155 1.00 75.12 113 LYS A O 1
ATOM 920 N N . ASN A 1 114 ? 5.085 3.741 14.272 1.00 76.62 114 ASN A N 1
ATOM 921 C CA . ASN A 1 114 ? 5.882 3.957 13.071 1.00 76.62 114 ASN A CA 1
ATOM 922 C C . ASN A 1 114 ? 5.279 3.164 11.908 1.00 76.62 114 ASN A C 1
ATOM 924 O O . ASN A 1 114 ? 4.659 2.127 12.160 1.00 76.62 114 ASN A O 1
ATOM 928 N N . PRO A 1 115 ? 5.467 3.621 10.659 1.00 75.50 115 PRO A N 1
ATOM 929 C CA . PRO A 1 115 ? 5.145 2.808 9.495 1.00 75.50 115 PRO A CA 1
ATOM 930 C C . PRO A 1 115 ? 5.920 1.482 9.537 1.00 75.50 115 PRO A C 1
ATOM 932 O O . PRO A 1 115 ? 6.993 1.412 10.157 1.00 75.50 115 PRO A O 1
ATOM 935 N N . PRO A 1 116 ? 5.400 0.419 8.903 1.00 76.69 116 PRO A N 1
ATOM 936 C CA . PRO A 1 116 ? 6.103 -0.852 8.844 1.00 76.69 116 PRO A CA 1
ATOM 937 C C . PRO A 1 116 ? 7.456 -0.693 8.151 1.00 76.69 116 PRO A C 1
ATOM 939 O O . PRO A 1 116 ? 7.655 0.209 7.340 1.00 76.69 116 PRO A O 1
ATOM 942 N N . ARG A 1 117 ? 8.406 -1.573 8.474 1.00 75.12 117 ARG A N 1
ATOM 943 C CA . ARG A 1 117 ? 9.763 -1.492 7.914 1.00 75.12 117 ARG A CA 1
ATOM 944 C C . ARG A 1 117 ? 9.802 -1.846 6.423 1.00 75.12 117 ARG A C 1
ATOM 946 O O . ARG A 1 117 ? 10.594 -1.264 5.700 1.00 75.12 117 ARG A O 1
ATOM 953 N N . THR A 1 118 ? 8.951 -2.781 6.009 1.00 76.62 118 THR A N 1
ATOM 954 C CA . THR A 1 118 ? 8.797 -3.258 4.626 1.00 76.62 118 THR A CA 1
ATOM 955 C C . THR A 1 118 ? 7.321 -3.255 4.240 1.00 76.62 118 THR A C 1
ATOM 957 O O . THR A 1 118 ? 6.917 -2.519 3.348 1.00 76.62 118 THR A O 1
ATOM 960 N N . PHE A 1 119 ? 6.482 -3.989 4.972 1.00 84.81 119 PHE A N 1
ATOM 961 C CA . PHE A 1 119 ? 5.031 -3.966 4.797 1.00 84.81 119 PHE A CA 1
ATOM 962 C C . PHE A 1 119 ? 4.292 -4.353 6.088 1.00 84.81 119 PHE A C 1
ATOM 964 O O . PHE A 1 119 ? 4.878 -4.889 7.033 1.00 84.81 119 PHE A O 1
ATOM 971 N N . GLN A 1 120 ? 2.985 -4.106 6.119 1.00 87.69 120 GLN A N 1
ATOM 972 C CA . GLN A 1 120 ? 2.052 -4.724 7.058 1.00 87.69 120 GLN A CA 1
ATOM 973 C C . GLN A 1 120 ? 0.821 -5.217 6.307 1.00 87.69 120 GLN A C 1
ATOM 975 O O . GLN A 1 120 ? 0.397 -4.611 5.328 1.00 87.69 120 GLN A O 1
ATOM 980 N N . TYR A 1 121 ? 0.213 -6.297 6.784 1.00 88.06 121 TYR A N 1
ATOM 981 C CA . TYR A 1 121 ? -1.108 -6.662 6.292 1.00 88.06 121 TYR A CA 1
ATOM 982 C C . TYR A 1 121 ? -2.186 -5.793 6.921 1.00 88.06 121 TYR A C 1
ATOM 984 O O . TYR A 1 121 ? -2.129 -5.489 8.113 1.00 88.06 121 TYR A O 1
ATOM 992 N N . LEU A 1 122 ? -3.208 -5.531 6.125 1.00 90.62 122 LEU A N 1
ATOM 993 C CA . LEU A 1 122 ? -4.411 -4.813 6.489 1.00 90.62 122 LEU A CA 1
ATOM 994 C C . LEU A 1 122 ? -5.553 -5.801 6.721 1.00 90.62 122 LEU A C 1
ATOM 996 O O . LEU A 1 122 ? -5.714 -6.800 6.005 1.00 90.62 122 LEU A O 1
ATOM 1000 N N . THR A 1 123 ? -6.325 -5.533 7.761 1.00 91.38 123 THR A N 1
ATOM 1001 C CA . THR A 1 123 ? -7.609 -6.184 8.012 1.00 91.38 123 THR A CA 1
ATOM 1002 C C . THR A 1 123 ? -8.703 -5.537 7.163 1.00 91.38 123 THR A C 1
ATOM 1004 O O . THR A 1 123 ? -8.505 -4.474 6.582 1.00 91.38 123 THR A O 1
ATOM 1007 N N . GLU A 1 124 ? -9.879 -6.160 7.103 1.00 90.69 124 GLU A N 1
ATOM 1008 C CA . GLU A 1 124 ? -11.049 -5.557 6.448 1.00 90.69 124 GLU A CA 1
ATOM 1009 C C . GLU A 1 124 ? -11.421 -4.196 7.065 1.00 90.69 124 GLU A C 1
ATOM 1011 O O . GLU A 1 124 ? -11.835 -3.284 6.358 1.00 90.69 124 GLU A O 1
ATOM 1016 N N . GLU A 1 125 ? -11.257 -4.046 8.382 1.00 91.62 125 GLU A N 1
ATOM 1017 C CA . GLU A 1 125 ? -11.525 -2.785 9.078 1.00 91.62 125 GLU A CA 1
ATOM 1018 C C . GLU A 1 125 ? -10.525 -1.695 8.671 1.00 91.62 125 GLU A C 1
ATOM 1020 O O . GLU A 1 125 ? -10.926 -0.557 8.444 1.00 91.62 125 GLU A O 1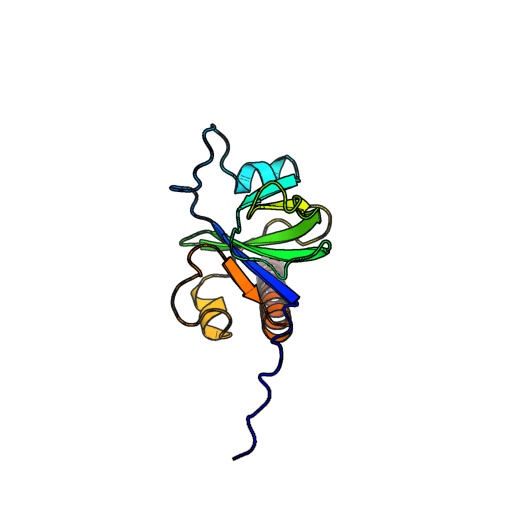
ATOM 1025 N N . ASP A 1 126 ? -9.244 -2.045 8.526 1.00 93.12 126 ASP A N 1
ATOM 1026 C CA . ASP A 1 126 ? -8.223 -1.096 8.073 1.00 93.12 126 ASP A CA 1
ATOM 1027 C C . ASP A 1 126 ? -8.510 -0.604 6.651 1.00 93.12 126 ASP A C 1
ATOM 1029 O O . ASP A 1 126 ? -8.358 0.582 6.379 1.00 93.12 126 ASP A O 1
ATOM 1033 N N . LEU A 1 127 ? -8.959 -1.496 5.757 1.00 90.69 127 LEU A N 1
ATOM 1034 C CA . LEU A 1 127 ? -9.338 -1.121 4.393 1.00 90.69 127 LEU A CA 1
ATOM 1035 C C . LEU A 1 127 ? -10.478 -0.105 4.383 1.00 90.69 127 LEU A C 1
ATOM 1037 O O . LEU A 1 127 ? -10.334 0.942 3.762 1.00 90.69 127 LEU A O 1
ATOM 1041 N N . LYS A 1 128 ? -11.552 -0.364 5.137 1.00 91.38 128 LYS A N 1
ATOM 1042 C CA . LYS A 1 128 ? -12.693 0.559 5.245 1.00 91.38 128 LYS A CA 1
ATOM 1043 C C . LYS A 1 128 ? -12.278 1.924 5.787 1.00 91.38 128 LYS A C 1
ATOM 1045 O O . LYS A 1 128 ? -12.760 2.947 5.325 1.00 91.38 128 LYS A O 1
ATOM 1050 N N . LYS A 1 129 ? -11.367 1.956 6.762 1.00 93.56 129 LYS A N 1
ATOM 1051 C CA . LYS A 1 129 ? -10.837 3.215 7.303 1.00 93.56 129 LYS A CA 1
ATOM 1052 C C . LYS A 1 129 ? -10.022 3.984 6.268 1.00 93.56 129 LYS A C 1
ATOM 1054 O O . LYS A 1 129 ? -10.153 5.197 6.186 1.00 93.56 129 LYS A O 1
ATOM 1059 N N . ILE A 1 130 ? -9.197 3.294 5.481 1.00 90.69 130 ILE A N 1
ATOM 1060 C CA . ILE A 1 130 ? -8.446 3.927 4.390 1.00 90.69 130 ILE A CA 1
ATOM 1061 C C . ILE A 1 130 ? -9.409 4.467 3.327 1.00 90.69 130 ILE A C 1
ATOM 1063 O O . ILE A 1 130 ? -9.244 5.606 2.910 1.00 90.69 130 ILE A O 1
ATOM 1067 N N . GLU A 1 131 ? -10.425 3.697 2.937 1.00 87.69 131 GLU A N 1
ATOM 1068 C CA . GLU A 1 131 ? -11.464 4.126 1.989 1.00 87.69 131 GLU A CA 1
ATOM 1069 C C . GLU A 1 131 ? -12.206 5.376 2.489 1.00 87.69 131 GLU A C 1
ATOM 1071 O O . GLU A 1 131 ? -12.266 6.369 1.771 1.00 87.69 131 GLU A O 1
ATOM 1076 N N . ASN A 1 132 ? -12.643 5.398 3.752 1.00 89.69 132 ASN A N 1
ATOM 1077 C CA . ASN A 1 132 ? -13.282 6.577 4.349 1.00 89.69 132 ASN A CA 1
ATOM 1078 C C . ASN A 1 132 ? -12.366 7.815 4.350 1.00 89.69 132 ASN A C 1
ATOM 1080 O O . ASN A 1 132 ? -12.830 8.931 4.132 1.00 89.69 132 ASN A O 1
ATOM 1084 N N . LEU A 1 133 ? -11.064 7.638 4.611 1.00 89.38 133 LEU A N 1
ATOM 1085 C CA . LEU A 1 133 ? -10.095 8.738 4.564 1.00 89.38 133 LEU A CA 1
ATOM 1086 C C . LEU A 1 133 ? -9.900 9.276 3.139 1.00 89.38 133 LEU A C 1
ATOM 1088 O O . LEU A 1 133 ? -9.630 10.462 2.983 1.00 89.38 133 LEU A O 1
ATOM 1092 N N . LEU A 1 134 ? -10.031 8.429 2.114 1.00 83.69 134 LEU A N 1
ATOM 1093 C CA . LEU A 1 134 ? -9.984 8.857 0.712 1.00 83.69 134 LEU A CA 1
ATOM 1094 C C . LEU A 1 134 ? -11.236 9.650 0.317 1.00 83.69 134 LEU A C 1
ATOM 1096 O O . LEU A 1 134 ? -11.127 10.649 -0.394 1.00 83.69 134 LEU A O 1
ATOM 1100 N N . GLU A 1 135 ? -12.411 9.224 0.780 1.00 80.88 135 GLU A N 1
ATOM 1101 C CA . GLU A 1 135 ? -13.677 9.916 0.514 1.00 80.88 135 GLU A CA 1
ATOM 1102 C C . GLU A 1 135 ? -13.723 11.291 1.198 1.00 80.88 135 GLU A C 1
ATOM 1104 O O . GLU A 1 135 ? -14.037 12.284 0.546 1.00 80.88 135 GLU A O 1
ATOM 1109 N N . ALA A 1 136 ? -13.307 11.381 2.466 1.00 76.19 136 ALA A N 1
ATOM 1110 C CA . ALA A 1 136 ? -13.312 12.636 3.223 1.00 76.19 136 ALA A CA 1
ATOM 1111 C C . ALA A 1 136 ? -12.424 13.732 2.599 1.00 76.19 136 ALA A C 1
ATOM 1113 O O . ALA A 1 136 ? -12.812 14.896 2.559 1.00 76.19 136 ALA A O 1
ATOM 1114 N N . GLU A 1 137 ? -11.253 13.370 2.063 1.00 63.47 137 GLU A N 1
ATOM 1115 C CA . GLU A 1 137 ? -10.382 14.318 1.345 1.00 63.47 137 GLU A CA 1
ATOM 1116 C C . GLU A 1 137 ? -11.010 14.792 0.022 1.00 63.47 137 GLU A C 1
ATOM 1118 O O . GLU A 1 137 ? -10.697 15.878 -0.459 1.00 63.47 137 GLU A O 1
ATOM 1123 N N . THR A 1 138 ? -11.907 14.001 -0.575 1.00 59.38 138 THR A N 1
ATOM 1124 C CA . THR A 1 138 ? -12.606 14.389 -1.809 1.00 59.38 138 THR A CA 1
ATOM 1125 C C . THR A 1 138 ? -13.695 15.428 -1.517 1.00 59.38 138 THR A C 1
ATOM 1127 O O . THR A 1 138 ? -13.812 16.407 -2.253 1.00 59.38 138 THR A O 1
ATOM 1130 N N . GLU A 1 139 ? -14.437 15.269 -0.417 1.00 60.88 139 GLU A N 1
ATOM 1131 C CA . GLU A 1 139 ? -15.508 16.193 -0.006 1.00 60.88 139 GLU A CA 1
ATOM 1132 C C . GLU A 1 139 ? -14.971 17.570 0.428 1.00 60.88 139 GLU A C 1
ATOM 1134 O O . GLU A 1 139 ? -15.505 18.596 0.005 1.00 60.88 139 GLU A O 1
ATOM 1139 N N . GLU A 1 140 ? -13.872 17.621 1.196 1.00 58.97 140 GLU A N 1
ATOM 1140 C CA . GLU A 1 140 ? -13.265 18.895 1.627 1.00 58.97 140 GLU A CA 1
ATOM 1141 C C . GLU A 1 140 ? -12.756 19.735 0.440 1.00 58.97 140 GLU A C 1
ATOM 1143 O O . GLU A 1 140 ? -12.813 20.967 0.468 1.00 58.97 140 GLU A O 1
ATOM 1148 N N . ILE A 1 141 ? -12.290 19.085 -0.63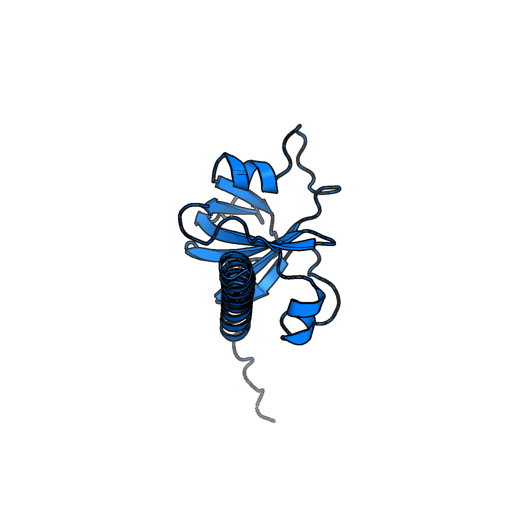3 1.00 57.78 141 ILE A N 1
ATOM 1149 C CA . ILE A 1 141 ? -11.866 19.774 -1.855 1.00 57.78 141 ILE A CA 1
ATOM 1150 C C . ILE A 1 141 ? -13.084 20.345 -2.594 1.00 57.78 141 ILE A C 1
ATOM 1152 O O . ILE A 1 141 ? -13.041 21.494 -3.024 1.00 57.78 141 ILE A O 1
ATOM 1156 N N . GLU A 1 142 ? -14.182 19.601 -2.739 1.00 58.31 142 GLU A N 1
ATOM 1157 C CA . GLU A 1 142 ? -15.364 20.090 -3.466 1.00 58.31 142 GLU A CA 1
ATOM 1158 C C . GLU A 1 142 ? -16.024 21.308 -2.791 1.00 58.31 142 GLU A C 1
ATOM 1160 O O . GLU A 1 142 ? -16.422 22.255 -3.482 1.00 58.31 142 GLU A O 1
ATOM 1165 N N . GLU A 1 143 ? -16.071 21.348 -1.456 1.00 58.50 143 GLU A N 1
ATOM 1166 C CA . GLU A 1 143 ? -16.610 22.497 -0.717 1.00 58.50 143 GLU A CA 1
ATOM 1167 C C . GLU A 1 143 ? -15.749 23.765 -0.889 1.00 58.50 143 GLU A C 1
ATOM 1169 O O . GLU A 1 143 ? -16.286 24.850 -1.137 1.00 58.50 143 GLU A O 1
ATOM 1174 N N . GLU A 1 144 ? -14.413 23.650 -0.870 1.00 55.47 144 GLU A N 1
ATOM 1175 C CA . GLU A 1 144 ? -13.511 24.809 -0.998 1.00 55.47 144 GLU A CA 1
ATOM 1176 C C . GLU A 1 144 ? -13.550 25.459 -2.401 1.00 55.47 144 GLU A C 1
ATOM 1178 O O . GLU A 1 144 ? -13.264 26.654 -2.560 1.00 55.47 144 GLU A O 1
ATOM 1183 N N . PHE A 1 145 ? -13.913 24.697 -3.439 1.00 54.88 145 PHE A N 1
ATOM 1184 C CA . PHE A 1 145 ? -14.092 25.221 -4.797 1.00 54.88 145 PHE A CA 1
ATOM 1185 C C . PHE A 1 145 ? -15.468 25.874 -5.001 1.00 54.88 145 PHE A C 1
ATOM 1187 O O . PHE A 1 145 ? -15.547 26.910 -5.665 1.00 54.88 145 PHE A O 1
ATOM 1194 N N . SER A 1 146 ? -16.532 25.355 -4.375 1.00 56.94 146 SER A N 1
ATOM 1195 C CA . SER A 1 146 ? -17.876 25.948 -4.467 1.00 56.94 146 SER A CA 1
ATOM 1196 C C . SER A 1 146 ? -17.991 27.312 -3.769 1.00 56.94 146 SER A C 1
ATOM 1198 O O . SER A 1 146 ? -18.835 28.129 -4.151 1.00 56.94 146 SER A O 1
ATOM 1200 N N . GLU A 1 147 ? -17.170 27.587 -2.753 1.00 56.06 147 GLU A N 1
ATOM 1201 C CA . GLU A 1 147 ? -17.163 28.885 -2.063 1.00 56.06 147 GLU A CA 1
ATOM 1202 C C . GLU A 1 147 ? -16.427 29.986 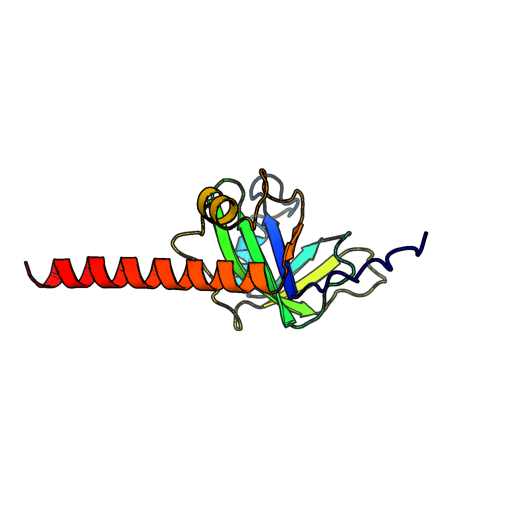-2.847 1.00 56.06 147 GLU A C 1
ATOM 1204 O O . GLU A 1 147 ? -16.738 31.168 -2.688 1.00 56.06 147 GLU A O 1
ATOM 1209 N N . LYS A 1 148 ? -15.489 29.622 -3.736 1.00 54.41 148 LYS A N 1
ATOM 1210 C CA . LYS A 1 148 ? -14.719 30.580 -4.552 1.00 54.41 148 LYS A CA 1
ATOM 1211 C C . LYS A 1 148 ? -15.447 31.056 -5.813 1.00 54.41 148 LYS A C 1
ATOM 1213 O O . LYS A 1 148 ? -15.104 32.121 -6.312 1.00 54.41 148 LYS A O 1
ATOM 1218 N N . GLU A 1 149 ? -16.445 30.328 -6.317 1.00 52.88 149 GLU A N 1
ATOM 1219 C CA . GLU A 1 149 ? -17.247 30.758 -7.482 1.00 52.88 149 GLU A CA 1
ATOM 1220 C C . GLU A 1 149 ? -18.400 31.721 -7.134 1.00 52.88 149 GLU A C 1
ATOM 1222 O O . GLU A 1 149 ? -18.997 32.309 -8.034 1.00 52.88 149 GLU A O 1
ATOM 1227 N N . ASN A 1 150 ? -18.706 31.927 -5.847 1.00 54.34 150 ASN A N 1
ATOM 1228 C CA . ASN A 1 150 ? -19.765 32.839 -5.384 1.00 54.34 150 ASN A CA 1
ATOM 1229 C C . ASN A 1 150 ? -19.245 34.182 -4.817 1.00 54.34 150 ASN A C 1
ATOM 1231 O O . ASN A 1 150 ? -20.009 34.903 -4.167 1.00 54.34 150 ASN A O 1
ATOM 1235 N N . GLN A 1 151 ? -17.974 34.531 -5.058 1.00 46.59 151 GLN A N 1
ATOM 1236 C CA . GLN A 1 151 ? -17.378 35.846 -4.753 1.00 46.59 151 GLN A CA 1
ATOM 1237 C C . GLN A 1 151 ? -16.984 36.586 -6.032 1.00 46.59 151 GLN A C 1
ATOM 1239 O O . GLN A 1 151 ? -17.174 37.824 -6.059 1.00 46.59 151 GLN A O 1
#

pLDDT: mean 73.6, std 14.95, range [40.09, 93.56]

Secondary structure (DSSP, 8-state):
------------EEEEEE-TTS----SSS-HHHHHHHHSEEEEE-TT-TT--TT-EEEEEETTTEEEEEEEEEEPPPTTSTTEEEEEESTTS----SS-B-HHHHHHTTS-SSSPPSSEEEEPHHHHHHHHHHHHHHHHHHHHHHHHHTT-